Protein AF-A0A966XSU8-F1 (afdb_monomer)

Nearest PDB structures (foldseek):
  2fpo-assembly4_D  TM=8.769E-01  e=1.520E-06  Escherichia coli K-12
  2fpo-assembly3_C  TM=9.062E-01  e=5.703E-06  Escherichia coli K-12
  2fpo-assembly1_A  TM=8.852E-01  e=4.677E-06  Escherichia coli K-12
  2fhp-assembly1_A  TM=9.045E-01  e=4.732E-05  Enterococcus faecalis V583

Secondary structure (DSSP, 8-state):
---PPPP-PPPPP--------PEEEE--SSTTTT-EEEE---TT-----HHHHHHHHHHH-S--TT-EEEETT-TT-HHHHHHHHTT-SEEEE--SS--

pLDDT: mean 83.56, std 16.34, range [47.91, 98.44]

Solvent-accessible surface area (backbone atoms only — not comparable to full-atom values): 6374 Å² total; per-residue (Å²): 143,82,86,81,81,77,84,81,77,80,76,85,74,80,76,75,77,74,79,64,71,61,46,77,46,66,35,81,47,47,82,48,44,73,43,74,44,85,35,84,64,49,98,81,68,80,81,80,52,69,69,58,55,50,52,51,39,67,72,72,45,72,64,34,68,81,37,77,45,75,28,78,73,27,80,88,34,60,67,42,52,38,43,46,27,20,41,27,69,41,66,48,75,34,64,87,77,80,134

Mean predicted aligned error: 11.04 Å

Radius of gyration: 23.17 Å; Cα contacts (8 Å, |Δi|>4): 131; chains: 1; bounding box: 66×65×36 Å

Structure (mmCIF, N/CA/C/O backbone):
data_AF-A0A966XSU8-F1
#
_entry.id   AF-A0A966XSU8-F1
#
loop_
_atom_site.group_PDB
_atom_site.id
_atom_site.type_symbol
_atom_site.label_atom_id
_atom_site.label_alt_id
_atom_site.label_comp_id
_atom_site.label_asym_id
_atom_site.label_entity_id
_atom_site.label_seq_id
_atom_site.pdbx_PDB_ins_code
_atom_site.Cartn_x
_atom_site.Cartn_y
_atom_site.Cartn_z
_atom_site.occupancy
_atom_site.B_iso_or_equiv
_atom_site.auth_seq_id
_atom_site.auth_comp_id
_atom_site.auth_asym_id
_atom_site.auth_atom_id
_atom_site.pdbx_PDB_model_num
ATOM 1 N N . MET A 1 1 ? 52.974 -52.805 -24.502 1.00 51.94 1 MET A N 1
ATOM 2 C CA . MET A 1 1 ? 52.686 -51.873 -23.389 1.00 51.94 1 MET A CA 1
ATOM 3 C C . MET A 1 1 ? 52.081 -50.579 -23.949 1.00 51.94 1 MET A C 1
ATOM 5 O O . MET A 1 1 ? 52.827 -49.704 -24.355 1.00 51.94 1 MET A O 1
ATOM 9 N N . LYS A 1 2 ? 50.751 -50.458 -24.065 1.00 47.91 2 LYS A N 1
ATOM 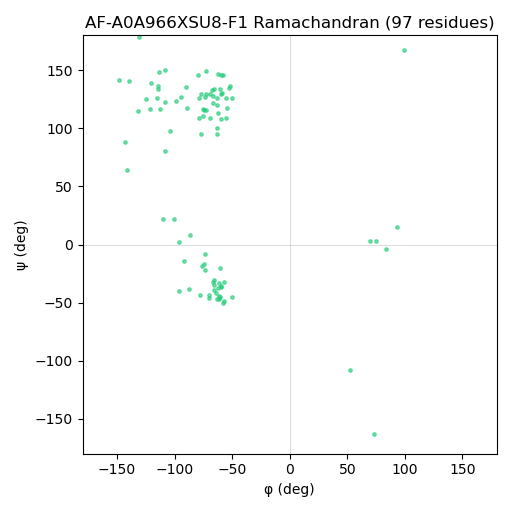10 C CA . LYS A 1 2 ? 50.073 -49.187 -24.402 1.00 47.91 2 LYS A CA 1
ATOM 11 C C . LYS A 1 2 ? 48.763 -49.120 -23.613 1.00 47.91 2 LYS A C 1
ATOM 13 O O . LYS A 1 2 ? 47.742 -49.614 -24.070 1.00 47.91 2 LYS A O 1
ATOM 18 N N . LYS A 1 3 ? 48.816 -48.594 -22.386 1.00 53.47 3 LYS A N 1
ATOM 19 C CA . LYS A 1 3 ? 47.610 -48.286 -21.606 1.00 53.47 3 LYS A CA 1
ATOM 20 C C . LYS A 1 3 ? 47.042 -46.970 -22.140 1.00 53.47 3 LYS A C 1
ATOM 22 O O . LYS A 1 3 ? 47.649 -45.921 -21.949 1.00 53.47 3 LYS A O 1
ATOM 27 N N . THR A 1 4 ? 45.916 -47.028 -22.841 1.00 56.16 4 THR A N 1
ATOM 28 C CA . THR A 1 4 ? 45.137 -45.851 -23.241 1.00 56.16 4 THR A CA 1
ATOM 29 C C . THR A 1 4 ? 44.433 -45.286 -22.008 1.00 56.16 4 THR A C 1
ATOM 31 O O . THR A 1 4 ? 43.618 -45.965 -21.385 1.00 56.16 4 THR A O 1
ATOM 34 N N . LYS A 1 5 ? 44.786 -44.060 -21.617 1.00 54.12 5 LYS A N 1
ATOM 35 C CA . LYS A 1 5 ? 44.181 -43.330 -20.497 1.00 54.12 5 LYS A CA 1
ATOM 36 C C . LYS A 1 5 ? 42.799 -42.825 -20.933 1.00 54.12 5 LYS A C 1
ATOM 38 O O . LYS A 1 5 ? 42.716 -42.037 -21.869 1.00 54.12 5 LYS A O 1
ATOM 43 N N . ALA A 1 6 ? 41.737 -43.306 -20.288 1.00 63.03 6 ALA A N 1
ATOM 44 C CA . ALA A 1 6 ? 40.373 -42.818 -20.495 1.00 63.03 6 ALA A CA 1
ATOM 45 C C . ALA A 1 6 ? 40.259 -41.325 -20.107 1.00 63.03 6 ALA A C 1
ATOM 47 O O . ALA A 1 6 ? 40.967 -40.889 -19.190 1.00 63.03 6 ALA A O 1
ATOM 48 N N . PRO A 1 7 ? 39.411 -40.529 -20.786 1.00 56.06 7 PRO A N 1
ATOM 49 C CA . PRO A 1 7 ? 39.264 -39.111 -20.488 1.00 56.06 7 PRO A CA 1
ATOM 50 C C . PRO A 1 7 ? 38.579 -38.931 -19.129 1.00 56.06 7 PRO A C 1
ATOM 52 O O . PRO A 1 7 ? 37.546 -39.531 -18.847 1.00 56.06 7 PRO A O 1
ATOM 55 N N . ILE A 1 8 ? 39.181 -38.105 -18.278 1.00 64.38 8 ILE A N 1
ATOM 56 C CA . ILE A 1 8 ? 38.622 -37.714 -16.984 1.00 64.38 8 ILE A CA 1
ATOM 57 C C . ILE A 1 8 ? 37.505 -36.707 -17.283 1.00 64.38 8 ILE A C 1
ATOM 59 O O . ILE A 1 8 ? 37.790 -35.603 -17.747 1.00 64.38 8 ILE A O 1
ATOM 63 N N . SER A 1 9 ? 36.242 -37.084 -17.068 1.00 62.56 9 SER A N 1
ATOM 64 C CA . SER A 1 9 ? 35.118 -36.141 -17.123 1.00 62.56 9 SER A CA 1
ATOM 65 C C . SER A 1 9 ? 35.311 -35.045 -16.068 1.00 62.56 9 SER A C 1
ATOM 67 O O . SER A 1 9 ? 35.641 -35.373 -14.925 1.00 62.56 9 SER A O 1
ATOM 69 N N . PRO A 1 10 ? 35.119 -33.755 -16.400 1.00 65.88 10 PRO A N 1
ATOM 70 C CA . PRO A 1 10 ? 35.245 -32.699 -15.409 1.00 65.88 10 PRO A CA 1
ATOM 71 C C . PRO A 1 10 ? 34.107 -32.815 -14.389 1.00 65.88 10 PRO A C 1
ATOM 73 O O . PRO A 1 10 ? 32.942 -32.979 -14.752 1.00 65.88 10 PRO A O 1
ATOM 76 N N . ALA A 1 11 ? 34.459 -32.740 -13.105 1.00 67.88 11 ALA A N 1
ATOM 77 C CA . ALA A 1 11 ? 33.496 -32.633 -12.017 1.00 67.88 11 ALA A CA 1
ATOM 78 C C . ALA A 1 11 ? 32.604 -31.388 -12.216 1.00 67.88 11 ALA A C 1
ATOM 80 O O . ALA A 1 11 ? 33.086 -30.373 -12.731 1.00 67.88 11 ALA A O 1
ATOM 81 N N . PRO A 1 12 ? 31.319 -31.432 -11.818 1.00 61.62 12 PRO A N 1
ATOM 82 C CA . PRO A 1 12 ? 30.435 -30.283 -11.944 1.00 61.62 12 PRO A CA 1
ATOM 83 C C . PRO A 1 12 ? 30.961 -29.135 -11.077 1.00 61.62 12 PRO A C 1
ATOM 85 O O . PRO A 1 12 ? 31.102 -29.263 -9.862 1.00 61.62 12 PRO A O 1
ATOM 88 N N . VAL A 1 13 ? 31.263 -28.007 -11.719 1.00 59.97 13 VAL A N 1
ATOM 89 C CA . VAL A 1 13 ? 31.645 -26.766 -11.039 1.00 59.97 13 VAL A CA 1
ATOM 90 C C . VAL A 1 13 ? 30.448 -26.318 -10.191 1.00 59.97 13 VAL A C 1
ATOM 92 O O . VAL A 1 13 ? 29.349 -26.205 -10.7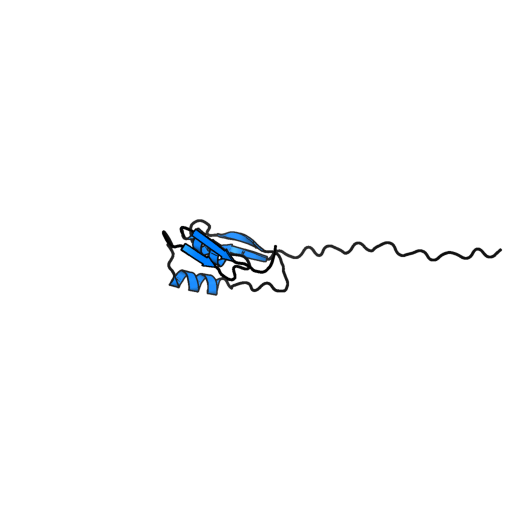47 1.00 59.97 13 VAL A O 1
ATOM 95 N N . PRO A 1 14 ? 30.597 -26.067 -8.876 1.00 58.31 14 PRO A N 1
ATOM 96 C CA . PRO A 1 14 ? 29.503 -25.518 -8.091 1.00 58.31 14 PRO A CA 1
ATOM 97 C C . PRO A 1 14 ? 29.165 -24.145 -8.675 1.00 58.31 14 PRO A C 1
ATOM 99 O O . PRO A 1 14 ? 29.985 -23.227 -8.639 1.00 58.31 14 PRO A O 1
ATOM 102 N N . ARG A 1 15 ? 27.971 -24.013 -9.267 1.00 58.81 15 ARG A N 1
ATOM 103 C CA . ARG A 1 15 ? 27.430 -22.708 -9.660 1.00 58.81 15 ARG A CA 1
ATOM 104 C C . ARG A 1 15 ? 27.331 -21.905 -8.373 1.00 58.81 15 ARG A C 1
ATOM 106 O O . ARG A 1 15 ? 26.506 -22.240 -7.525 1.00 58.81 15 ARG A O 1
ATOM 113 N N . SER A 1 16 ? 28.205 -20.916 -8.193 1.00 55.59 16 SER A N 1
ATOM 114 C CA . SER A 1 16 ? 28.104 -20.018 -7.053 1.00 55.59 16 SER A CA 1
ATOM 115 C C . SER A 1 16 ? 26.696 -19.433 -7.074 1.00 55.59 16 SER A C 1
ATOM 117 O O . SER A 1 16 ? 26.274 -18.810 -8.050 1.00 55.59 16 SER A O 1
ATOM 119 N N . ALA A 1 17 ? 25.922 -19.717 -6.029 1.00 59.44 17 ALA A N 1
ATOM 120 C CA . ALA A 1 17 ? 24.675 -19.020 -5.805 1.00 59.44 17 ALA A CA 1
ATOM 121 C C . ALA A 1 17 ? 25.069 -17.563 -5.575 1.00 59.44 17 ALA A C 1
ATOM 123 O O . ALA A 1 17 ? 25.591 -17.213 -4.518 1.00 59.44 17 ALA A O 1
ATOM 124 N N . VAL A 1 18 ? 24.922 -16.737 -6.611 1.00 55.41 18 VAL A N 1
ATOM 125 C CA . VAL A 1 18 ? 25.011 -15.288 -6.479 1.00 55.41 18 VAL A CA 1
ATOM 126 C C . VAL A 1 18 ? 23.988 -14.935 -5.410 1.00 55.41 18 VAL A C 1
ATOM 128 O O . VAL A 1 18 ? 22.789 -15.098 -5.635 1.00 55.41 18 VAL A O 1
ATOM 131 N N . VAL A 1 19 ? 24.456 -14.541 -4.225 1.00 51.47 19 VAL A N 1
ATOM 132 C CA . VAL A 1 19 ? 23.599 -13.969 -3.189 1.00 51.47 19 VAL A CA 1
ATOM 133 C C . VAL A 1 19 ? 23.066 -12.681 -3.797 1.00 51.47 19 VAL A C 1
ATOM 135 O O . VAL A 1 19 ? 23.774 -11.678 -3.853 1.00 51.47 19 VAL A O 1
ATOM 138 N N . ARG A 1 20 ? 21.870 -12.753 -4.384 1.00 54.41 20 ARG A N 1
ATOM 139 C CA . ARG A 1 20 ? 21.223 -11.599 -5.000 1.00 54.41 20 ARG A CA 1
ATOM 140 C C . ARG A 1 20 ? 20.894 -10.627 -3.875 1.00 54.41 20 ARG A C 1
ATOM 142 O O . ARG A 1 20 ? 20.275 -11.023 -2.887 1.00 54.41 20 ARG A O 1
ATOM 149 N N . ALA A 1 21 ? 21.417 -9.413 -3.966 1.00 54.66 21 ALA A N 1
ATOM 150 C CA . ALA A 1 21 ? 21.316 -8.437 -2.896 1.00 54.66 21 ALA A CA 1
ATOM 151 C C . ALA A 1 21 ? 19.853 -8.000 -2.787 1.00 54.66 21 ALA A C 1
ATOM 153 O O . ALA A 1 21 ? 19.347 -7.319 -3.667 1.00 54.66 21 ALA A O 1
ATOM 154 N N . SER A 1 22 ? 19.165 -8.409 -1.722 1.00 61.31 22 SER A N 1
ATOM 155 C CA . SER A 1 22 ? 17.773 -8.033 -1.476 1.00 61.31 22 SER A CA 1
ATOM 156 C C . SER A 1 22 ? 17.621 -6.512 -1.466 1.00 61.31 22 SER A C 1
ATOM 158 O O . SER A 1 22 ? 18.303 -5.813 -0.711 1.00 61.31 22 SER A O 1
ATOM 160 N N . HIS A 1 23 ? 16.711 -5.994 -2.287 1.00 75.00 23 HIS A N 1
ATOM 161 C CA . HIS A 1 23 ? 16.342 -4.587 -2.237 1.00 75.00 23 HIS A CA 1
ATOM 162 C C . HIS A 1 23 ? 15.401 -4.357 -1.048 1.00 75.00 23 HIS A C 1
ATOM 164 O O . HIS A 1 23 ? 14.414 -5.070 -0.871 1.00 75.00 23 HIS A O 1
ATOM 170 N N . GLU A 1 24 ? 15.708 -3.361 -0.216 1.00 84.44 24 GLU A N 1
ATOM 171 C CA . GLU A 1 24 ? 14.849 -2.975 0.905 1.00 84.44 24 GLU A CA 1
ATOM 172 C C . GLU A 1 24 ? 13.918 -1.835 0.490 1.00 84.44 24 GLU A C 1
ATOM 174 O O . GLU A 1 24 ? 14.368 -0.779 0.044 1.00 84.44 24 GLU A O 1
ATOM 179 N N . ILE A 1 25 ? 12.617 -2.022 0.708 1.00 89.75 25 ILE A N 1
ATOM 180 C CA . ILE A 1 25 ? 11.611 -0.964 0.585 1.00 89.75 25 ILE A CA 1
ATOM 181 C C . ILE A 1 25 ? 11.043 -0.679 1.975 1.00 89.75 25 ILE A C 1
ATOM 183 O O . ILE A 1 25 ? 10.984 -1.560 2.827 1.00 89.75 25 ILE A O 1
ATOM 187 N N . ARG A 1 26 ? 10.647 0.563 2.250 1.00 92.88 26 ARG A N 1
ATOM 188 C CA . ARG A 1 26 ? 10.156 0.975 3.571 1.00 92.88 26 ARG A CA 1
ATOM 189 C C . ARG A 1 26 ? 8.735 1.515 3.499 1.00 92.88 26 ARG A C 1
ATOM 191 O O . ARG A 1 26 ? 8.432 2.294 2.595 1.00 92.88 26 ARG A O 1
ATOM 198 N N . ILE A 1 27 ? 7.911 1.157 4.483 1.00 95.62 27 ILE A N 1
ATOM 199 C CA . ILE A 1 27 ? 6.601 1.777 4.721 1.00 95.62 27 ILE A CA 1
ATOM 200 C C . ILE A 1 27 ? 6.810 3.182 5.312 1.00 95.62 27 ILE A C 1
ATOM 202 O O . ILE A 1 27 ? 7.558 3.376 6.273 1.00 95.62 27 ILE A O 1
ATOM 206 N N . ILE A 1 28 ? 6.163 4.181 4.734 1.00 95.56 28 ILE A N 1
ATOM 207 C CA . ILE A 1 28 ? 6.389 5.612 4.925 1.00 95.56 28 ILE A CA 1
ATOM 208 C C . ILE A 1 28 ? 5.420 6.187 5.961 1.00 95.56 28 ILE A C 1
ATOM 210 O O . ILE A 1 28 ? 5.827 7.011 6.788 1.00 95.56 28 ILE A O 1
ATOM 214 N N . GLY A 1 29 ? 4.155 5.755 5.951 1.00 94.50 29 GLY A N 1
ATOM 215 C CA . GLY A 1 29 ? 3.107 6.272 6.836 1.00 94.50 29 GLY A CA 1
ATOM 216 C C . GLY A 1 29 ? 2.295 5.195 7.548 1.00 94.50 29 GLY A C 1
ATOM 217 O O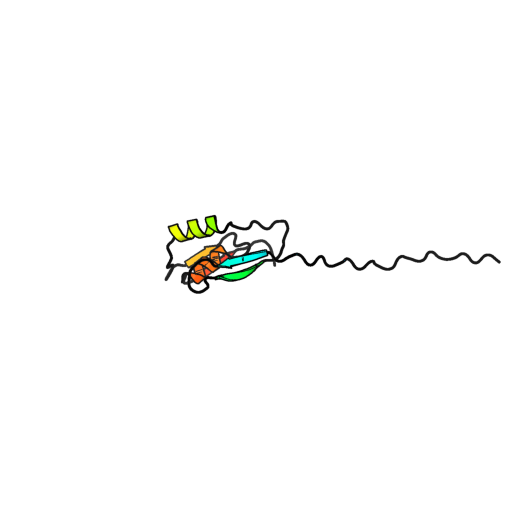 . GLY A 1 29 ? 2.521 4.000 7.369 1.00 94.50 29 GLY A O 1
ATOM 218 N N . GLY A 1 30 ? 1.352 5.642 8.377 1.00 96.31 30 GLY A N 1
ATOM 219 C CA . GLY A 1 30 ? 0.468 4.767 9.143 1.00 96.31 30 GLY A CA 1
ATOM 220 C C . GLY A 1 30 ? 1.136 4.059 10.328 1.00 96.31 30 GLY A C 1
ATOM 221 O O . GLY A 1 30 ? 2.206 4.453 10.799 1.00 96.31 30 GLY A O 1
ATOM 222 N N . GLN A 1 31 ? 0.475 3.011 10.813 1.00 97.06 31 GLN A N 1
ATOM 223 C CA . GLN A 1 31 ? 0.834 2.238 12.004 1.00 97.06 31 GLN A CA 1
ATOM 224 C C . G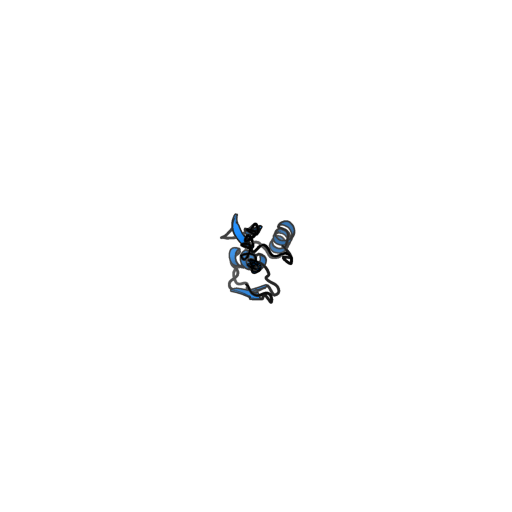LN A 1 31 ? 2.162 1.485 11.848 1.00 97.06 31 GLN A C 1
ATOM 226 O O . GLN A 1 31 ? 2.897 1.316 12.817 1.00 97.06 31 GLN A O 1
ATOM 231 N N . TRP A 1 32 ? 2.504 1.072 10.626 1.00 97.38 32 TRP A N 1
ATOM 232 C CA . TRP A 1 32 ? 3.723 0.321 10.310 1.00 97.38 32 TRP A CA 1
ATOM 233 C C . TRP A 1 32 ? 4.825 1.200 9.716 1.00 97.38 32 TRP A C 1
ATOM 235 O O . TRP A 1 32 ? 5.731 0.721 9.032 1.00 97.38 32 TRP A O 1
ATOM 245 N N . LYS A 1 33 ? 4.766 2.510 9.964 1.00 96.00 33 LYS A N 1
ATOM 246 C CA . LYS A 1 33 ? 5.777 3.464 9.513 1.00 96.00 33 LYS A CA 1
ATOM 247 C C . LYS A 1 33 ? 7.188 3.024 9.919 1.00 96.00 33 LYS A C 1
ATOM 249 O O . LYS A 1 33 ? 7.454 2.681 11.066 1.00 96.00 33 LYS A O 1
ATOM 254 N N . ARG A 1 34 ? 8.120 3.150 8.973 1.00 94.25 34 ARG A N 1
ATOM 255 C CA . ARG A 1 34 ? 9.536 2.749 9.036 1.00 94.25 34 ARG A CA 1
ATOM 256 C C . ARG A 1 34 ? 9.806 1.245 9.043 1.00 94.25 34 ARG A C 1
ATOM 258 O O . ARG A 1 34 ? 10.981 0.878 9.070 1.00 94.25 34 ARG A O 1
ATOM 265 N N . THR A 1 35 ? 8.786 0.403 8.928 1.00 95.25 35 THR A N 1
AT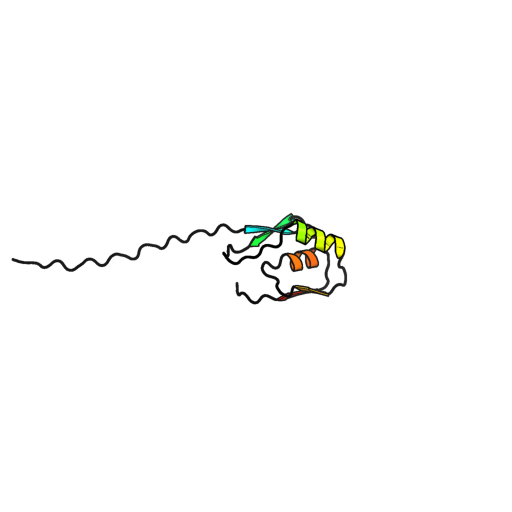OM 266 C CA . THR A 1 35 ? 8.979 -1.033 8.716 1.00 95.25 35 THR A CA 1
ATOM 267 C C . THR A 1 35 ? 9.622 -1.284 7.357 1.00 95.25 35 THR A C 1
ATOM 269 O O . THR A 1 35 ? 9.232 -0.690 6.348 1.00 95.25 35 THR A O 1
ATOM 272 N N . LYS A 1 36 ? 10.641 -2.144 7.349 1.00 92.31 36 LYS A N 1
ATOM 273 C CA . LYS A 1 36 ? 11.343 -2.581 6.143 1.00 92.31 36 LYS A CA 1
ATOM 274 C C . LYS A 1 36 ? 10.673 -3.828 5.581 1.00 92.31 36 LYS A C 1
ATOM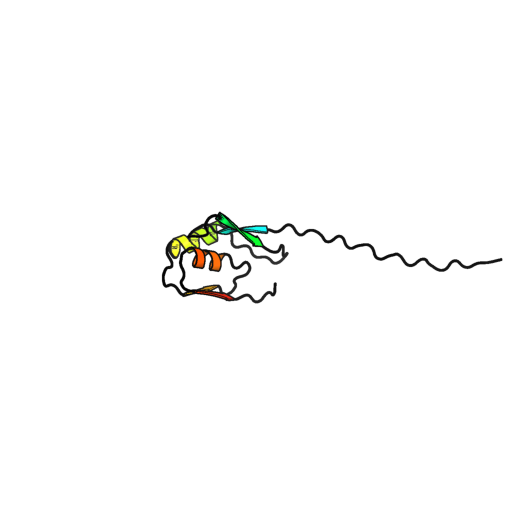 276 O O . LYS A 1 36 ? 10.380 -4.759 6.325 1.00 92.31 36 LYS A O 1
ATOM 281 N N . LEU A 1 37 ? 10.492 -3.844 4.273 1.00 88.25 37 LEU A N 1
ATOM 282 C CA . LEU A 1 37 ? 10.032 -4.972 3.485 1.00 88.25 37 LEU A CA 1
ATOM 283 C C . LEU A 1 37 ? 11.226 -5.481 2.680 1.00 88.25 37 LEU A C 1
ATOM 285 O O . LEU A 1 37 ? 11.857 -4.714 1.948 1.00 88.25 37 LEU A O 1
ATOM 289 N N . GLN A 1 38 ? 11.548 -6.760 2.862 1.00 84.69 38 GLN A N 1
ATOM 290 C CA . GLN A 1 38 ? 12.561 -7.431 2.057 1.00 84.69 38 GLN A CA 1
ATOM 291 C C . GLN A 1 38 ? 11.938 -7.802 0.720 1.00 84.69 38 GLN A C 1
ATOM 293 O O . GLN A 1 38 ? 10.897 -8.456 0.685 1.00 84.69 38 GLN A O 1
ATOM 298 N N . VAL A 1 39 ? 12.570 -7.378 -0.369 1.00 81.12 39 VAL A N 1
ATOM 299 C CA . VAL A 1 39 ? 12.096 -7.659 -1.719 1.00 81.12 39 VAL A CA 1
ATOM 300 C C . VAL A 1 39 ? 13.101 -8.549 -2.430 1.00 81.12 39 VAL A C 1
ATOM 302 O O . VAL A 1 39 ? 14.315 -8.339 -2.347 1.00 81.12 39 VAL A O 1
ATOM 305 N N . ALA A 1 40 ? 12.580 -9.554 -3.134 1.00 73.38 40 ALA A N 1
ATOM 306 C CA . ALA A 1 40 ? 13.385 -10.398 -3.997 1.00 73.38 40 ALA A CA 1
ATOM 307 C C . ALA A 1 40 ? 14.058 -9.546 -5.081 1.00 73.38 40 ALA A C 1
ATOM 309 O O . ALA A 1 40 ? 13.413 -8.761 -5.774 1.00 73.38 40 ALA A O 1
ATOM 310 N N . ASP A 1 41 ? 15.366 -9.716 -5.234 1.00 68.56 41 ASP A N 1
ATOM 311 C CA . ASP A 1 41 ? 16.125 -9.071 -6.296 1.00 68.56 41 ASP A CA 1
ATOM 312 C C . ASP A 1 41 ? 15.881 -9.820 -7.616 1.00 68.56 41 ASP A C 1
ATOM 314 O O . ASP A 1 41 ? 16.450 -10.885 -7.908 1.00 68.56 41 ASP A O 1
ATOM 318 N N . GLN A 1 42 ? 14.914 -9.294 -8.368 1.00 70.44 42 GLN A N 1
ATOM 319 C CA . GLN A 1 42 ? 14.546 -9.754 -9.696 1.00 70.44 42 GLN A CA 1
ATOM 320 C C . GLN A 1 42 ? 14.857 -8.663 -10.722 1.00 70.44 42 GLN A C 1
ATOM 322 O O . GLN A 1 42 ? 14.483 -7.507 -10.556 1.00 70.44 42 GLN A O 1
ATOM 327 N N . ALA A 1 43 ? 15.493 -9.038 -11.833 1.00 64.81 43 ALA A N 1
ATOM 328 C CA . ALA A 1 43 ? 15.915 -8.091 -12.869 1.00 64.81 43 ALA A CA 1
ATOM 329 C C . ALA A 1 43 ? 14.753 -7.307 -13.518 1.00 64.81 43 ALA A C 1
ATOM 331 O O . ALA A 1 43 ? 14.972 -6.252 -14.104 1.00 64.81 43 ALA A O 1
ATOM 332 N N . THR A 1 44 ? 13.523 -7.817 -13.416 1.00 70.00 44 THR A N 1
ATOM 333 C CA . THR A 1 44 ? 12.309 -7.208 -13.982 1.00 70.00 44 THR A CA 1
ATOM 334 C C . THR A 1 44 ? 11.543 -6.363 -12.961 1.00 70.00 44 THR A C 1
ATOM 336 O O . THR A 1 44 ? 10.493 -5.809 -13.287 1.00 70.00 44 THR A O 1
ATOM 339 N N . LEU A 1 45 ? 12.058 -6.227 -11.732 1.00 68.94 45 LEU A N 1
ATOM 340 C CA . LEU A 1 45 ? 11.382 -5.474 -10.685 1.00 68.94 45 LEU A CA 1
ATOM 341 C C . LEU A 1 45 ? 11.170 -4.018 -11.129 1.00 68.94 45 LEU A C 1
ATOM 343 O O . LEU A 1 45 ? 12.097 -3.341 -11.577 1.00 68.94 45 LEU A O 1
ATOM 347 N N . ARG A 1 46 ? 9.940 -3.523 -10.981 1.00 73.88 46 ARG A N 1
ATOM 348 C CA . ARG A 1 46 ? 9.576 -2.122 -11.233 1.00 73.88 46 ARG A CA 1
ATOM 349 C C . ARG A 1 46 ? 9.303 -1.435 -9.896 1.00 73.88 46 ARG A C 1
ATOM 351 O O . ARG A 1 46 ? 8.146 -1.345 -9.492 1.00 73.88 46 ARG A O 1
ATOM 358 N N . PRO A 1 47 ? 10.339 -0.996 -9.159 1.00 76.06 47 PRO A N 1
ATOM 359 C CA . PRO A 1 47 ? 10.124 -0.368 -7.866 1.00 76.06 47 PRO A CA 1
ATOM 360 C C . PRO A 1 47 ? 9.402 0.971 -8.041 1.00 76.06 47 PRO A C 1
ATOM 362 O O . PRO A 1 47 ? 9.853 1.838 -8.789 1.00 76.06 47 PRO A O 1
ATOM 365 N N . THR A 1 48 ? 8.304 1.160 -7.311 1.00 85.62 48 THR A N 1
ATOM 366 C CA . THR A 1 48 ? 7.632 2.460 -7.211 1.00 85.62 48 THR A CA 1
ATOM 367 C C . THR A 1 48 ? 8.463 3.383 -6.314 1.00 85.62 48 THR A C 1
ATOM 369 O O . THR A 1 48 ? 8.593 3.095 -5.118 1.00 85.62 48 THR A O 1
ATOM 372 N N . PRO A 1 49 ? 9.018 4.496 -6.835 1.00 88.81 49 PRO A N 1
ATOM 373 C CA . PRO A 1 49 ? 9.866 5.384 -6.044 1.00 88.81 49 PRO A CA 1
ATOM 374 C C . PRO A 1 49 ? 9.125 5.955 -4.833 1.00 88.81 49 PRO A C 1
ATOM 376 O O . PRO A 1 49 ? 7.940 6.275 -4.926 1.00 88.81 49 PRO A O 1
ATOM 379 N N . ASP A 1 50 ? 9.835 6.163 -3.724 1.00 91.19 50 ASP A N 1
ATOM 380 C CA . ASP A 1 50 ? 9.278 6.682 -2.464 1.00 91.19 50 ASP A CA 1
ATOM 381 C C . ASP A 1 50 ? 8.442 7.944 -2.676 1.00 91.19 50 ASP A C 1
ATOM 383 O O . ASP A 1 50 ? 7.304 8.012 -2.225 1.00 91.19 50 ASP A O 1
ATOM 387 N N . ARG A 1 51 ? 8.942 8.891 -3.479 1.00 92.31 51 ARG A N 1
ATOM 388 C CA . ARG A 1 51 ? 8.228 10.132 -3.804 1.00 92.31 51 ARG A CA 1
ATOM 389 C C . ARG A 1 51 ? 6.878 9.895 -4.488 1.00 92.31 51 ARG A C 1
ATOM 391 O O . ARG A 1 51 ? 5.937 10.651 -4.257 1.00 92.31 51 ARG A O 1
ATOM 398 N N . VAL A 1 52 ? 6.769 8.874 -5.339 1.00 94.44 52 VAL A N 1
ATOM 399 C CA . VAL A 1 52 ? 5.505 8.527 -6.013 1.00 94.44 52 VAL A CA 1
ATOM 400 C C . VAL A 1 52 ? 4.519 7.958 -4.995 1.00 94.44 52 VAL A C 1
ATOM 402 O O . VAL A 1 52 ? 3.364 8.377 -4.972 1.00 94.44 52 VAL A O 1
ATOM 405 N N . ARG A 1 53 ? 4.993 7.079 -4.102 1.00 94.94 53 ARG A N 1
ATOM 406 C CA . ARG A 1 53 ? 4.188 6.521 -3.004 1.00 94.94 53 ARG A CA 1
ATOM 407 C C . ARG A 1 53 ? 3.711 7.623 -2.054 1.00 94.94 53 ARG A C 1
ATOM 409 O O . ARG A 1 53 ? 2.525 7.700 -1.754 1.00 94.94 53 ARG A O 1
ATOM 416 N N . GLU A 1 54 ? 4.601 8.528 -1.649 1.00 95.38 54 GLU A N 1
ATOM 417 C CA . GLU A 1 54 ? 4.271 9.700 -0.826 1.00 95.38 54 GLU A CA 1
ATOM 418 C C . GLU A 1 54 ? 3.213 10.580 -1.481 1.00 95.38 54 GLU A C 1
ATOM 420 O O . GLU A 1 54 ? 2.223 10.931 -0.846 1.00 95.38 54 GLU A O 1
ATOM 425 N N . THR A 1 55 ? 3.404 10.912 -2.758 1.00 97.31 55 THR A N 1
ATOM 426 C CA . THR A 1 55 ? 2.475 11.768 -3.501 1.00 97.31 55 THR A CA 1
ATOM 427 C C . THR A 1 55 ? 1.081 11.144 -3.558 1.00 97.31 55 THR A C 1
ATOM 429 O O . THR A 1 55 ? 0.102 11.821 -3.253 1.00 97.31 55 THR A O 1
ATOM 432 N N . LEU A 1 56 ? 0.993 9.844 -3.857 1.00 97.31 56 LEU A N 1
ATOM 433 C CA . LEU A 1 56 ? -0.274 9.116 -3.893 1.00 97.31 56 LEU A CA 1
ATOM 434 C C . LEU A 1 56 ? -1.017 9.187 -2.551 1.00 97.31 56 LEU A C 1
ATOM 436 O O . LEU A 1 56 ? -2.186 9.563 -2.515 1.00 97.31 56 LEU A O 1
ATOM 440 N N . PHE A 1 57 ? -0.355 8.878 -1.435 1.00 97.31 57 PHE A N 1
ATOM 441 C CA . PHE A 1 57 ? -1.017 8.906 -0.126 1.00 97.31 57 PHE A CA 1
ATOM 442 C C . PHE A 1 57 ? -1.227 10.316 0.434 1.00 97.31 57 PHE A C 1
ATOM 444 O O . PHE A 1 57 ? -2.088 10.518 1.287 1.00 97.31 57 PHE A O 1
ATOM 451 N N . ASN A 1 58 ? -0.508 11.321 -0.063 1.00 96.81 58 ASN A N 1
ATOM 452 C CA . ASN A 1 58 ? -0.865 12.714 0.194 1.00 96.81 58 ASN A CA 1
ATOM 453 C C . ASN A 1 58 ? -2.195 13.085 -0.478 1.00 96.81 58 ASN A C 1
ATOM 455 O O . ASN A 1 58 ? -2.938 13.885 0.083 1.00 96.81 58 ASN A O 1
ATOM 459 N N . TRP A 1 59 ? -2.521 12.492 -1.631 1.00 97.94 59 TRP A N 1
ATOM 460 C CA . TRP A 1 59 ? -3.817 12.686 -2.289 1.00 97.94 59 TRP A CA 1
ATOM 461 C C . TRP A 1 59 ? -4.944 11.880 -1.642 1.00 97.94 59 TRP A C 1
ATOM 463 O O . TRP A 1 59 ? -6.031 12.413 -1.448 1.00 97.94 59 TRP A O 1
ATOM 473 N N . LEU A 1 60 ? -4.692 10.614 -1.299 1.00 96.56 60 LEU A N 1
ATOM 474 C CA . LEU A 1 60 ? -5.698 9.733 -0.689 1.00 96.56 60 LEU A CA 1
ATOM 475 C C . LEU A 1 60 ? -5.990 10.072 0.779 1.00 96.56 60 LEU A C 1
ATOM 477 O O . LEU A 1 60 ? -7.053 9.730 1.287 1.00 96.56 60 LEU A O 1
ATOM 481 N N . GLY A 1 61 ? -5.060 10.745 1.457 1.00 96.50 61 GLY A N 1
ATOM 482 C CA . GLY A 1 61 ? -5.143 11.037 2.882 1.00 96.50 61 GLY A CA 1
ATOM 483 C C . GLY A 1 61 ? -4.316 10.076 3.739 1.00 96.50 61 GLY A C 1
ATOM 484 O O . GLY A 1 61 ? -3.791 9.054 3.292 1.00 96.50 61 GLY A O 1
ATOM 485 N N . GLN A 1 62 ? -4.141 10.451 5.007 1.00 96.06 62 GLN A N 1
ATOM 486 C CA . GLN A 1 62 ? -3.315 9.691 5.954 1.00 96.06 62 GLN A CA 1
ATOM 487 C C . GLN A 1 62 ? -4.107 8.653 6.758 1.00 96.06 62 GLN A C 1
ATOM 489 O O . GLN A 1 62 ? -3.487 7.779 7.359 1.00 96.06 62 GLN A O 1
ATOM 494 N N . ASP A 1 63 ? -5.435 8.743 6.743 1.00 97.38 63 ASP A N 1
ATOM 495 C CA . ASP A 1 63 ? -6.359 7.818 7.391 1.00 97.38 63 ASP A CA 1
ATOM 496 C C . ASP A 1 63 ? -7.290 7.232 6.328 1.00 97.38 63 ASP A C 1
ATOM 498 O O . ASP A 1 63 ? -8.030 7.967 5.674 1.00 97.38 63 ASP A O 1
ATOM 502 N N . LEU A 1 64 ? -7.207 5.918 6.138 1.00 97.94 64 LEU A N 1
ATOM 503 C CA . LEU A 1 64 ? -8.021 5.164 5.185 1.00 97.94 64 LEU A CA 1
ATOM 504 C C . LEU A 1 64 ? -9.044 4.270 5.898 1.00 97.94 64 LEU A C 1
ATOM 506 O O . LEU A 1 64 ? -9.525 3.292 5.324 1.00 97.94 64 LEU A O 1
ATOM 510 N N . SER A 1 65 ? -9.384 4.586 7.149 1.00 97.62 65 SER A N 1
ATOM 511 C CA . SER A 1 65 ? -10.373 3.847 7.934 1.00 97.62 65 SER A CA 1
ATOM 512 C C . SER A 1 65 ? -11.680 3.641 7.163 1.00 97.62 65 SER A C 1
ATOM 514 O O . SER A 1 65 ? -12.291 4.581 6.657 1.00 97.62 65 SER A O 1
ATOM 516 N N . GLY A 1 66 ? -12.110 2.381 7.062 1.00 96.19 66 GLY A N 1
ATOM 517 C CA . GLY A 1 66 ? -13.332 1.981 6.354 1.00 96.19 66 GLY A CA 1
ATOM 518 C C . GLY A 1 66 ? -13.185 1.798 4.839 1.00 96.19 66 GLY A C 1
ATOM 519 O O . GLY A 1 66 ? -14.136 1.361 4.192 1.00 96.19 66 GLY A O 1
ATOM 520 N N . TRP A 1 67 ? -12.015 2.079 4.259 1.00 98.31 67 TRP A N 1
ATOM 521 C CA . TRP A 1 67 ? -11.776 1.874 2.831 1.00 98.31 67 TRP A CA 1
ATOM 522 C C . TRP A 1 67 ? -11.477 0.405 2.527 1.00 98.31 67 TRP A C 1
ATOM 524 O O . TRP A 1 67 ? -10.822 -0.284 3.309 1.00 98.31 67 TRP A O 1
ATOM 534 N N . ARG A 1 68 ? -11.921 -0.063 1.358 1.00 98.44 68 ARG A N 1
ATOM 535 C CA . ARG A 1 68 ? -11.544 -1.361 0.782 1.00 98.44 68 ARG A CA 1
ATOM 536 C C . ARG A 1 68 ? -10.726 -1.091 -0.473 1.00 98.44 68 ARG A C 1
ATOM 538 O O . ARG A 1 68 ? -11.229 -0.467 -1.406 1.00 98.44 68 ARG A O 1
ATOM 545 N N . CYS A 1 69 ? -9.467 -1.504 -0.476 1.00 98.31 69 CYS A N 1
ATOM 546 C CA . CYS A 1 69 ? -8.511 -1.173 -1.528 1.00 98.31 69 CYS A CA 1
ATOM 547 C C . CYS A 1 69 ? -8.200 -2.390 -2.400 1.00 98.31 69 CYS A C 1
ATOM 549 O O . CYS A 1 69 ? -8.190 -3.523 -1.924 1.00 98.31 69 CYS A O 1
ATOM 551 N N . VAL A 1 70 ? -7.891 -2.139 -3.671 1.00 98.19 70 VAL A N 1
ATOM 552 C CA . VAL A 1 70 ? -7.351 -3.140 -4.595 1.00 98.19 70 VAL A CA 1
ATOM 553 C C . VAL A 1 70 ? -6.050 -2.598 -5.169 1.00 98.19 70 VAL A C 1
ATOM 555 O O . VAL A 1 70 ? -6.035 -1.504 -5.731 1.00 98.19 70 VAL A O 1
ATOM 558 N N . ASP A 1 71 ? -4.978 -3.369 -5.036 1.00 95.62 71 ASP A N 1
ATOM 559 C CA . ASP A 1 71 ? -3.718 -3.160 -5.740 1.00 95.62 71 ASP A CA 1
ATOM 560 C C . ASP A 1 71 ? -3.637 -4.196 -6.865 1.00 95.62 71 ASP A C 1
ATOM 562 O O . ASP A 1 71 ? -3.363 -5.371 -6.628 1.00 95.62 71 ASP A O 1
ATOM 566 N N .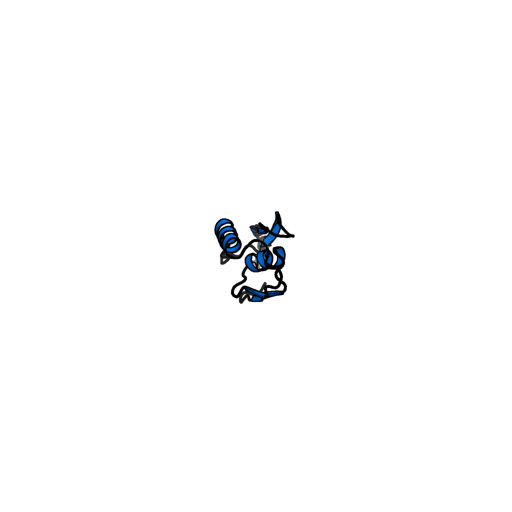 ALA A 1 72 ? -4.004 -3.779 -8.079 1.00 95.12 72 ALA A N 1
ATOM 567 C CA . ALA A 1 72 ? -4.232 -4.689 -9.204 1.00 95.12 72 ALA A CA 1
ATOM 568 C C . ALA A 1 72 ? -2.939 -5.258 -9.820 1.00 95.12 72 ALA A C 1
ATOM 570 O O . ALA A 1 72 ? -3.005 -6.227 -10.573 1.00 95.12 72 ALA A O 1
ATOM 571 N N . PHE A 1 73 ? -1.799 -4.631 -9.526 1.00 91.38 73 PHE A N 1
ATOM 572 C CA . PHE A 1 73 ? -0.467 -5.005 -10.003 1.00 91.38 73 PHE A CA 1
ATOM 573 C C . PHE A 1 73 ? 0.514 -4.798 -8.852 1.00 91.38 73 PHE A C 1
ATOM 575 O O . PHE A 1 73 ? 1.350 -3.889 -8.870 1.00 91.38 73 PHE A O 1
ATOM 582 N N . ALA A 1 74 ? 0.310 -5.580 -7.796 1.00 90.94 74 ALA A N 1
ATOM 583 C CA . ALA A 1 74 ? 0.886 -5.318 -6.491 1.00 90.94 74 ALA A CA 1
ATOM 584 C C . ALA A 1 74 ? 2.420 -5.335 -6.507 1.00 90.94 74 ALA A C 1
ATOM 586 O O . ALA A 1 74 ? 3.055 -4.589 -5.758 1.00 90.94 74 ALA A O 1
ATOM 587 N N . GLY A 1 75 ? 3.035 -6.161 -7.350 1.00 88.62 75 GLY A N 1
ATOM 588 C CA . GLY A 1 75 ? 4.470 -6.387 -7.408 1.00 88.62 75 GLY A CA 1
ATOM 589 C C . GLY A 1 75 ? 5.013 -6.741 -6.027 1.00 88.62 75 GLY A C 1
ATOM 590 O O . GLY A 1 75 ? 4.743 -7.801 -5.476 1.00 88.62 75 GLY A O 1
ATOM 591 N N . THR A 1 76 ? 5.746 -5.807 -5.419 1.00 87.25 76 THR A N 1
ATOM 592 C CA . THR A 1 76 ? 6.269 -5.955 -4.048 1.00 87.25 76 THR A CA 1
ATOM 593 C C . THR A 1 76 ? 5.200 -5.819 -2.954 1.00 87.25 76 THR A C 1
ATOM 595 O O . THR A 1 76 ? 5.491 -6.006 -1.775 1.00 87.25 76 THR A O 1
ATOM 598 N N . GLY A 1 77 ? 3.979 -5.432 -3.322 1.00 91.38 77 GLY A N 1
ATOM 599 C CA . GLY A 1 77 ? 2.845 -5.159 -2.442 1.00 91.38 77 GLY A CA 1
ATOM 600 C C . GLY A 1 77 ? 2.938 -3.835 -1.688 1.00 91.38 77 GLY A C 1
ATOM 601 O O . GLY A 1 77 ? 2.080 -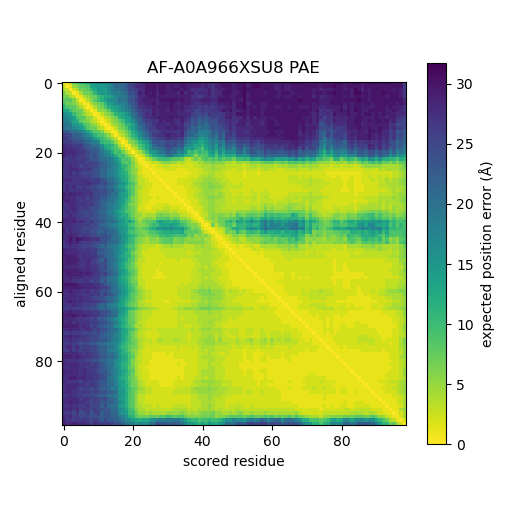3.544 -0.857 1.00 91.38 77 GLY A O 1
ATOM 602 N N . VAL A 1 78 ? 3.971 -3.017 -1.928 1.00 93.88 78 VAL A N 1
ATOM 603 C CA . VAL A 1 78 ? 4.270 -1.856 -1.075 1.00 93.88 78 VAL A CA 1
ATOM 604 C C . VAL A 1 78 ? 3.125 -0.841 -0.999 1.00 93.88 78 VAL A C 1
ATOM 606 O O . VAL A 1 78 ? 2.903 -0.263 0.063 1.00 93.88 78 VAL A O 1
ATOM 609 N N . LEU A 1 79 ? 2.387 -0.619 -2.090 1.00 95.62 79 LEU A N 1
ATOM 610 C CA . LEU A 1 79 ? 1.263 0.319 -2.099 1.00 95.62 79 LEU A CA 1
ATOM 611 C C . LEU A 1 79 ? 0.094 -0.218 -1.275 1.00 95.62 79 LEU A C 1
ATOM 613 O O . LEU A 1 79 ? -0.434 0.499 -0.425 1.00 95.62 79 LEU A O 1
ATOM 617 N N . GLY A 1 80 ? -0.265 -1.487 -1.448 1.00 96.38 80 GLY A N 1
ATOM 618 C CA . GLY A 1 80 ? -1.271 -2.103 -0.595 1.00 96.38 80 GLY A CA 1
ATOM 619 C C . GLY A 1 80 ? -0.870 -2.164 0.887 1.00 96.38 80 GLY A C 1
ATOM 620 O O . GLY A 1 80 ? -1.702 -1.888 1.752 1.00 96.38 80 GLY A O 1
ATOM 621 N N . PHE A 1 81 ? 0.404 -2.412 1.212 1.00 96.56 81 PHE A N 1
ATOM 622 C CA . PHE A 1 81 ? 0.880 -2.362 2.602 1.00 96.56 81 PHE A CA 1
ATOM 623 C C . PHE A 1 81 ? 0.829 -0.954 3.205 1.00 96.56 81 PHE A C 1
ATOM 625 O O . PHE A 1 81 ? 0.533 -0.811 4.390 1.00 96.56 81 PHE A O 1
ATOM 632 N N . GLU A 1 82 ? 1.075 0.095 2.420 1.00 97.50 82 GLU A N 1
ATOM 633 C CA . GLU A 1 82 ? 0.855 1.477 2.864 1.00 97.50 82 GLU A CA 1
ATOM 634 C C . GLU A 1 82 ? -0.621 1.752 3.151 1.00 97.50 82 GLU A C 1
ATOM 636 O O . GLU A 1 82 ? -0.934 2.388 4.158 1.00 97.50 82 GLU A O 1
ATOM 641 N N . ALA A 1 83 ? -1.525 1.257 2.299 1.00 98.19 83 ALA A N 1
ATOM 642 C CA . ALA A 1 83 ? -2.958 1.422 2.504 1.00 98.19 83 ALA A CA 1
ATOM 643 C C . ALA A 1 83 ? -3.422 0.723 3.792 1.00 98.19 83 ALA A C 1
ATOM 645 O O . ALA A 1 83 ? -4.088 1.338 4.627 1.00 98.19 83 ALA A O 1
ATOM 646 N N . ALA A 1 84 ? -2.987 -0.521 4.003 1.00 97.81 84 ALA A N 1
ATOM 647 C CA . ALA A 1 84 ? -3.251 -1.272 5.228 1.00 97.81 84 ALA A CA 1
ATOM 648 C C . ALA A 1 84 ? -2.650 -0.581 6.466 1.00 97.81 84 ALA A C 1
ATOM 650 O O . ALA A 1 84 ? -3.336 -0.402 7.471 1.00 97.81 84 ALA A O 1
ATOM 651 N N . SER A 1 85 ? -1.407 -0.093 6.376 1.00 98.00 85 SER A N 1
ATOM 652 C CA . SER A 1 85 ? -0.753 0.664 7.453 1.00 98.00 85 SER A CA 1
ATOM 653 C C . SER A 1 85 ? -1.560 1.905 7.866 1.00 98.00 85 SER A C 1
ATOM 655 O O . SER A 1 85 ? -1.563 2.288 9.035 1.00 98.00 85 SER A O 1
ATOM 657 N N . ARG A 1 86 ? 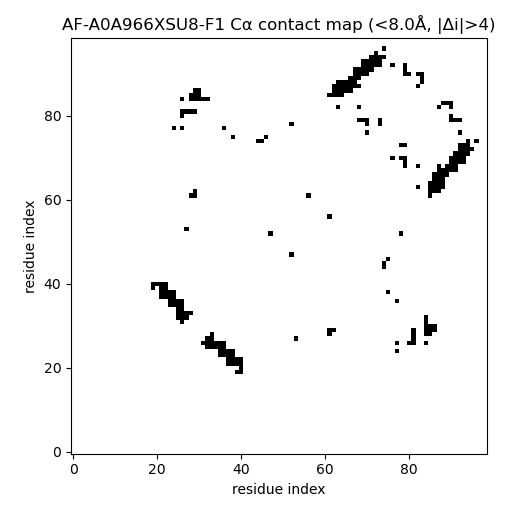-2.274 2.536 6.926 1.00 98.12 86 ARG A N 1
ATOM 658 C CA . ARG A 1 86 ? -3.121 3.725 7.147 1.00 98.12 86 ARG A CA 1
ATOM 659 C C . ARG A 1 86 ? -4.548 3.398 7.595 1.00 98.12 86 ARG A C 1
ATOM 661 O O . ARG A 1 86 ? -5.364 4.307 7.686 1.00 98.12 86 ARG A O 1
ATOM 668 N N . GLY A 1 87 ? -4.843 2.135 7.895 1.00 97.94 87 GLY A N 1
ATOM 669 C CA . GLY A 1 87 ? -6.122 1.720 8.469 1.00 97.94 87 GLY A CA 1
ATOM 670 C C . GLY A 1 87 ? -7.180 1.283 7.458 1.00 97.94 87 GLY A C 1
ATOM 671 O O . GLY A 1 87 ? -8.344 1.181 7.838 1.00 97.94 87 GLY A O 1
ATOM 672 N N . ALA A 1 88 ? -6.812 1.002 6.201 1.00 98.31 88 ALA A N 1
ATOM 673 C CA . ALA A 1 88 ? -7.746 0.374 5.265 1.00 98.31 88 ALA A CA 1
ATOM 674 C C . ALA A 1 88 ? -8.342 -0.909 5.877 1.00 98.31 88 ALA A C 1
ATOM 676 O O . ALA A 1 88 ? -7.623 -1.721 6.461 1.00 98.31 88 ALA A O 1
ATOM 677 N N . LEU A 1 89 ? -9.660 -1.080 5.743 1.00 98.31 89 LEU A N 1
ATOM 678 C CA . LEU A 1 89 ? -10.401 -2.217 6.297 1.00 98.31 89 LEU A CA 1
ATOM 679 C C . LEU A 1 89 ? -9.983 -3.534 5.635 1.00 98.31 89 LEU A C 1
ATOM 681 O O . LEU A 1 89 ? -9.893 -4.570 6.287 1.00 98.31 89 LEU A O 1
ATOM 685 N N . GLU A 1 90 ? -9.754 -3.483 4.327 1.00 98.12 90 GLU A N 1
ATOM 686 C CA . GLU A 1 90 ? -9.351 -4.617 3.507 1.00 98.12 90 GLU A CA 1
ATOM 687 C C . GLU A 1 90 ? -8.455 -4.114 2.375 1.00 98.12 90 GLU A C 1
ATOM 689 O O . GLU A 1 90 ? -8.713 -3.055 1.795 1.00 98.12 90 GLU A O 1
ATOM 694 N N . VAL A 1 91 ? -7.422 -4.885 2.038 1.00 98.31 91 VAL A N 1
ATOM 695 C CA . VAL A 1 91 ? -6.582 -4.638 0.866 1.00 98.31 91 VAL A CA 1
ATOM 696 C C . VAL A 1 91 ? -6.431 -5.940 0.090 1.00 98.31 91 VAL A C 1
ATOM 698 O O . VAL A 1 91 ? -5.833 -6.893 0.584 1.00 98.31 91 VAL A O 1
ATOM 701 N N . LEU A 1 92 ? -6.961 -5.973 -1.131 1.00 98.19 92 LEU A N 1
ATOM 702 C CA . LEU A 1 92 ? -6.763 -7.068 -2.074 1.00 98.19 92 LEU A CA 1
ATOM 703 C C . LEU A 1 92 ? -5.517 -6.789 -2.918 1.00 98.19 92 LEU A C 1
ATOM 705 O O . LEU A 1 92 ? -5.480 -5.812 -3.663 1.00 98.19 92 LEU A O 1
ATOM 709 N N . LEU A 1 93 ? -4.517 -7.659 -2.812 1.00 96.19 93 LEU A N 1
ATOM 710 C CA . LEU A 1 93 ? -3.311 -7.622 -3.638 1.00 96.19 93 LEU A CA 1
ATOM 711 C C . LEU A 1 93 ? -3.468 -8.628 -4.776 1.00 96.19 93 LEU A C 1
ATOM 713 O O . LEU A 1 93 ? -3.692 -9.812 -4.524 1.00 96.19 93 LEU A O 1
ATOM 717 N N . VAL A 1 94 ? -3.342 -8.164 -6.013 1.00 95.25 94 VAL A N 1
ATOM 718 C CA . VAL A 1 94 ? -3.339 -9.013 -7.204 1.00 95.25 94 VAL A CA 1
ATOM 719 C C . VAL A 1 94 ? -1.973 -8.895 -7.855 1.00 95.25 94 VAL A C 1
ATOM 721 O O . VAL A 1 94 ? -1.511 -7.793 -8.137 1.00 95.25 94 VAL A O 1
ATOM 724 N N . GLU A 1 95 ? -1.326 -10.033 -8.077 1.00 90.00 95 GLU A N 1
ATOM 725 C CA . GLU A 1 95 ? -0.059 -10.101 -8.793 1.00 90.00 95 GLU A CA 1
ATOM 726 C C . GLU A 1 95 ? -0.059 -11.314 -9.720 1.00 90.00 95 GLU A C 1
ATOM 728 O O . GLU A 1 95 ? -0.613 -12.365 -9.388 1.00 90.00 95 GLU A O 1
ATOM 733 N N . GLN A 1 96 ? 0.512 -11.135 -10.908 1.00 89.94 96 GLN A N 1
ATOM 734 C CA . GLN A 1 96 ? 0.606 -12.182 -11.914 1.00 89.94 96 GLN A CA 1
ATOM 735 C C . GLN A 1 96 ? 1.872 -13.016 -11.716 1.00 89.94 96 GLN A C 1
ATOM 737 O O . GLN A 1 96 ? 1.842 -14.233 -11.915 1.00 89.94 96 GLN A O 1
ATOM 742 N N . ASP A 1 97 ? 2.975 -12.366 -11.350 1.00 83.00 97 ASP A N 1
ATOM 743 C CA . ASP A 1 97 ? 4.245 -13.044 -11.150 1.00 83.00 97 ASP A CA 1
ATOM 744 C C . ASP A 1 97 ? 4.213 -13.860 -9.844 1.00 83.00 97 ASP A C 1
ATOM 746 O O . ASP A 1 97 ? 3.869 -13.368 -8.768 1.00 83.00 97 ASP A O 1
ATOM 750 N N . GLY A 1 98 ? 4.553 -15.147 -9.942 1.00 68.00 98 GLY A N 1
ATOM 751 C CA . GLY A 1 98 ? 4.673 -16.031 -8.783 1.00 68.00 98 GLY A CA 1
ATOM 752 C C . GLY A 1 98 ? 5.928 -15.727 -7.958 1.00 68.00 98 GLY A C 1
ATOM 753 O O . GLY A 1 98 ? 6.948 -15.308 -8.508 1.00 68.00 98 GLY A O 1
ATOM 754 N N . ALA A 1 99 ? 5.842 -15.960 -6.645 1.00 56.50 99 ALA A N 1
ATOM 755 C CA . ALA A 1 99 ? 6.963 -15.841 -5.708 1.00 56.50 99 ALA A CA 1
ATOM 756 C C . ALA A 1 99 ? 8.094 -16.848 -5.988 1.00 56.50 99 ALA A C 1
ATOM 758 O O . ALA A 1 99 ? 7.782 -18.016 -6.322 1.00 56.50 99 ALA A O 1
#

Sequence (99 aa):
MKKTKAPISPAPVPRSAVVRASHEIRIIGGQWKRTKLQVADQATLRPTPDRVRETLFNWLGQDLSGWRCVDAFAGTGVLGFEAASRGALEVLLVEQDGA

Foldseek 3Di:
DDDDDDDDDDDDDPPPPPPQDWDWDAQCAAQRHGDIQTHDRDPPQDDDDPVNLVVVCVVVDQAQAAAAEEDQACRSVNSQVNNVRNHHPYYHYHHDDDD